Protein AF-A0A7C3SZL2-F1 (afdb_monomer_lite)

pLDDT: mean 90.01, std 8.3, range [52.78, 98.06]

Secondary structure (DSSP, 8-state):
-----TTTB-TTSSSBSS-----TT-TTHHHHHHHHH-S---SPPPPPPPSTT---PPP---HHHHHHHHHHH-GGG----HHHHHHTSS-SSHHHHHHHHTT------

Sequence (109 aa):
MSDYVEGKTRWWGWGDLDERFDVENRANIIPFLRENLGMALDRDRFTDPSLEEITLPEPRLDDEVLRALEALCGRENVSTSKFQRVSHSMGKSYRDLLRFRMRRVERPV

Structure (mmCIF, N/CA/C/O backbone):
data_AF-A0A7C3SZL2-F1
#
_entry.id   AF-A0A7C3SZL2-F1
#
loop_
_atom_site.group_PDB
_atom_site.id
_atom_site.type_symbol
_atom_site.label_atom_id
_atom_site.label_alt_id
_atom_site.label_comp_id
_atom_site.label_asym_id
_atom_site.label_entity_id
_atom_site.label_seq_id
_atom_site.pdbx_PDB_ins_code
_atom_site.Cartn_x
_atom_site.Cartn_y
_atom_site.Cartn_z
_atom_site.occupancy
_atom_site.B_iso_or_equiv
_atom_site.auth_seq_id
_atom_site.auth_comp_id
_atom_site.auth_asym_id
_atom_site.auth_atom_id
_atom_site.pdbx_PDB_model_num
ATOM 1 N N . MET A 1 1 ? 4.062 4.415 14.923 1.00 52.78 1 MET A N 1
ATOM 2 C CA . MET A 1 1 ? 3.021 4.791 13.944 1.00 52.78 1 MET A CA 1
ATOM 3 C C . MET A 1 1 ? 3.509 4.359 12.577 1.00 52.78 1 MET A C 1
ATOM 5 O O . MET A 1 1 ? 4.689 4.529 12.316 1.00 52.78 1 MET A O 1
ATOM 9 N N . SER A 1 2 ? 2.668 3.714 11.772 1.00 62.31 2 SER A N 1
ATOM 10 C CA . SER A 1 2 ? 3.066 3.301 10.425 1.00 62.31 2 SER A CA 1
ATOM 11 C C . SER A 1 2 ? 3.139 4.525 9.517 1.00 62.31 2 SER A C 1
ATOM 13 O O . SER A 1 2 ? 2.168 5.274 9.44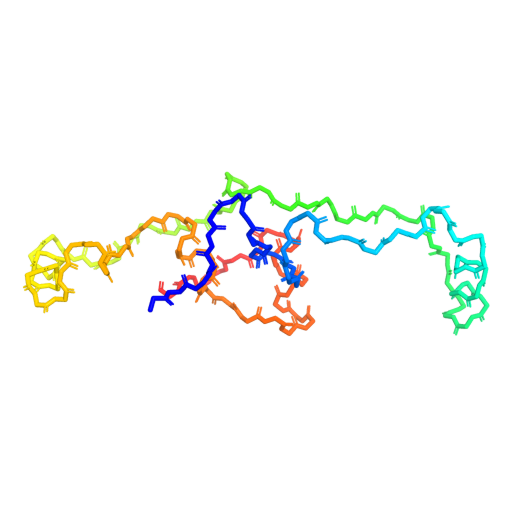3 1.00 62.31 2 SER A O 1
ATOM 15 N N . ASP A 1 3 ? 4.259 4.711 8.821 1.00 71.94 3 ASP A N 1
ATOM 16 C CA . ASP A 1 3 ? 4.433 5.806 7.856 1.00 71.94 3 ASP A CA 1
ATOM 17 C C . ASP A 1 3 ? 3.621 5.577 6.568 1.00 71.94 3 ASP A C 1
ATOM 19 O O . ASP A 1 3 ? 3.546 6.450 5.706 1.00 71.94 3 ASP A O 1
ATOM 23 N N . TYR A 1 4 ? 2.969 4.413 6.432 1.00 83.94 4 TYR A N 1
ATOM 24 C CA . TYR A 1 4 ? 2.025 4.165 5.352 1.00 83.94 4 TYR A CA 1
ATOM 25 C C . TYR A 1 4 ? 0.781 5.019 5.551 1.00 83.94 4 TYR A C 1
ATOM 27 O O . TYR A 1 4 ? -0.047 4.760 6.429 1.00 83.94 4 TYR A O 1
ATOM 35 N N . VAL A 1 5 ? 0.635 6.006 4.672 1.00 88.88 5 VAL A N 1
ATOM 36 C CA . VAL A 1 5 ? -0.533 6.879 4.605 1.00 88.88 5 VAL A CA 1
ATOM 37 C C . VAL A 1 5 ? -1.239 6.675 3.271 1.00 88.88 5 VAL A C 1
ATOM 39 O O . VAL A 1 5 ? -0.614 6.680 2.204 1.00 88.88 5 VAL A O 1
ATOM 42 N N . GLU A 1 6 ? -2.555 6.477 3.336 1.00 89.94 6 GLU A N 1
ATOM 43 C CA . GLU A 1 6 ? -3.393 6.324 2.151 1.00 89.94 6 GLU A CA 1
ATOM 44 C C . GLU A 1 6 ? -3.299 7.580 1.282 1.00 89.94 6 GLU A C 1
ATOM 46 O O . GLU A 1 6 ? -3.303 8.702 1.785 1.00 89.94 6 GLU A O 1
ATOM 51 N N . GLY A 1 7 ? -3.144 7.394 -0.029 1.00 90.12 7 GLY A N 1
ATOM 52 C CA . GLY A 1 7 ? -2.942 8.509 -0.955 1.00 90.12 7 GLY A CA 1
ATOM 53 C C . GLY A 1 7 ? -1.559 9.170 -0.884 1.00 90.12 7 GLY A C 1
ATOM 54 O O . GLY A 1 7 ? -1.329 10.114 -1.633 1.00 90.12 7 GLY A O 1
ATOM 55 N N . LYS A 1 8 ? -0.618 8.661 -0.070 1.00 93.00 8 LYS A N 1
ATOM 56 C CA . LYS A 1 8 ? 0.795 9.091 -0.088 1.00 93.00 8 LYS A CA 1
ATOM 57 C C . LYS A 1 8 ? 1.758 7.974 -0.464 1.00 93.00 8 LYS A C 1
ATOM 59 O O . LYS A 1 8 ? 2.549 8.155 -1.377 1.00 93.00 8 LYS A O 1
ATOM 64 N N . THR A 1 9 ? 1.666 6.808 0.172 1.00 92.38 9 THR A N 1
ATOM 65 C CA . THR A 1 9 ? 2.656 5.731 -0.005 1.00 92.38 9 THR A CA 1
ATOM 66 C C . THR A 1 9 ? 2.100 4.586 -0.845 1.00 92.38 9 THR A C 1
ATOM 68 O O . THR A 1 9 ? 0.944 4.176 -0.699 1.00 92.38 9 THR A O 1
ATOM 71 N N . ARG A 1 10 ? 2.933 3.994 -1.709 1.00 94.38 10 ARG A N 1
ATOM 72 C CA . ARG A 1 10 ? 2.542 2.820 -2.500 1.00 94.38 10 ARG A CA 1
ATOM 73 C C . ARG A 1 10 ? 2.505 1.565 -1.638 1.00 94.38 10 ARG A C 1
ATOM 75 O O . ARG A 1 10 ? 3.523 0.913 -1.411 1.00 94.38 10 ARG A O 1
ATOM 82 N N . TRP A 1 11 ? 1.313 1.136 -1.233 1.00 94.19 11 TRP A N 1
ATOM 83 C CA . TRP A 1 11 ? 1.133 -0.169 -0.586 1.00 94.19 11 TRP A CA 1
ATOM 84 C C . TRP A 1 11 ? 1.461 -1.338 -1.538 1.00 94.19 11 TRP A C 1
ATOM 86 O O . TRP A 1 11 ? 2.075 -2.313 -1.113 1.00 94.19 11 TRP A O 1
ATOM 96 N N . TRP A 1 12 ? 1.202 -1.194 -2.841 1.00 94.81 12 TRP A N 1
ATOM 97 C CA . TRP A 1 12 ? 1.494 -2.185 -3.893 1.00 94.81 12 TRP A CA 1
ATOM 98 C C . TRP A 1 12 ? 2.882 -2.050 -4.547 1.00 94.81 12 TRP A C 1
ATOM 100 O O . TRP A 1 12 ? 3.191 -2.760 -5.504 1.00 94.81 12 TRP A O 1
ATOM 110 N N . GLY A 1 13 ? 3.717 -1.120 -4.075 1.00 94.06 13 GLY A N 1
ATOM 111 C CA . GLY A 1 13 ? 5.009 -0.782 -4.678 1.00 94.06 13 GLY A CA 1
ATOM 112 C C . GLY A 1 13 ? 6.025 -0.295 -3.648 1.00 94.06 13 GLY A C 1
ATOM 113 O O . GLY A 1 13 ? 5.880 -0.568 -2.460 1.00 94.06 13 GLY A O 1
ATOM 114 N N . TRP A 1 14 ? 7.052 0.423 -4.103 1.00 93.19 14 TRP A N 1
ATOM 115 C CA . TRP A 1 14 ? 8.067 1.033 -3.239 1.00 93.19 14 TRP A CA 1
ATOM 116 C C . TRP A 1 14 ? 7.940 2.561 -3.228 1.00 93.19 14 TRP A C 1
ATOM 118 O O . TRP A 1 14 ? 7.673 3.155 -4.278 1.00 93.19 14 TRP A O 1
ATOM 128 N N . GLY A 1 15 ? 8.158 3.173 -2.063 1.00 91.62 15 GLY A N 1
ATOM 129 C CA . GLY A 1 15 ? 8.196 4.627 -1.881 1.00 91.62 15 GLY A CA 1
ATOM 130 C C . GLY A 1 15 ? 6.856 5.340 -2.073 1.00 91.62 15 GLY A C 1
ATOM 131 O O . GLY A 1 15 ? 5.785 4.716 -2.093 1.00 91.62 15 GLY A O 1
ATOM 132 N N . ASP A 1 16 ? 6.950 6.655 -2.231 1.00 93.50 16 ASP A N 1
ATOM 133 C CA . ASP A 1 16 ? 5.808 7.562 -2.290 1.00 93.50 16 ASP A CA 1
ATOM 134 C C . ASP A 1 16 ? 5.187 7.643 -3.689 1.00 93.50 16 ASP A C 1
ATOM 136 O O . ASP A 1 16 ? 5.785 7.269 -4.700 1.00 93.50 16 ASP A O 1
ATOM 140 N N . LEU A 1 17 ? 3.916 8.034 -3.754 1.00 92.12 17 LEU A N 1
ATOM 141 C CA . LEU A 1 17 ? 3.120 8.041 -4.981 1.00 92.12 17 LEU A CA 1
ATOM 142 C C . LEU A 1 17 ? 3.583 9.107 -5.977 1.00 92.12 17 LEU A C 1
ATOM 144 O O . LEU A 1 17 ? 3.473 8.864 -7.184 1.00 92.12 17 LEU A O 1
ATOM 148 N N . ASP A 1 18 ? 4.091 10.229 -5.473 1.00 92.81 18 ASP A N 1
ATOM 149 C CA . ASP A 1 18 ? 4.619 11.378 -6.214 1.00 92.81 18 ASP A CA 1
ATOM 150 C C . ASP A 1 18 ? 6.052 11.163 -6.721 1.00 92.81 18 ASP A C 1
ATOM 152 O O . ASP A 1 18 ? 6.458 11.779 -7.705 1.00 92.81 18 ASP A O 1
ATOM 156 N N . GLU A 1 19 ? 6.793 10.217 -6.147 1.00 91.69 19 GLU A N 1
ATOM 157 C CA . GLU A 1 19 ? 8.095 9.813 -6.665 1.00 91.69 19 GLU A CA 1
ATOM 158 C C . GLU A 1 19 ? 7.938 8.702 -7.708 1.00 91.69 19 GLU A C 1
ATOM 160 O O . GLU A 1 19 ? 7.526 7.586 -7.393 1.00 91.69 19 GLU A O 1
ATOM 165 N N . ARG A 1 20 ? 8.270 8.941 -8.980 1.00 87.50 20 ARG A N 1
ATOM 166 C CA . ARG A 1 20 ? 8.288 7.890 -10.015 1.00 87.50 20 ARG A CA 1
ATOM 167 C C . ARG A 1 20 ? 9.534 8.000 -10.876 1.00 87.50 20 ARG A C 1
ATOM 169 O O . ARG A 1 20 ? 10.009 9.089 -11.180 1.00 87.50 20 ARG A O 1
ATOM 176 N N . PHE A 1 21 ? 10.046 6.846 -11.294 1.00 87.69 21 PHE A N 1
ATOM 177 C CA . PHE A 1 21 ? 11.115 6.811 -12.277 1.00 87.69 21 PHE A CA 1
ATOM 178 C C . PHE A 1 21 ? 10.538 7.099 -13.665 1.00 87.69 21 PHE A C 1
ATOM 180 O O . PHE A 1 21 ? 9.716 6.340 -14.180 1.00 87.69 21 PHE A O 1
ATOM 187 N N . ASP A 1 22 ? 10.974 8.206 -14.251 1.00 86.12 22 ASP A N 1
ATOM 188 C CA . ASP A 1 22 ? 10.532 8.673 -15.557 1.00 86.12 22 ASP A CA 1
ATOM 189 C C . ASP A 1 22 ? 11.251 7.911 -16.679 1.00 86.12 22 ASP A C 1
ATOM 191 O O . ASP A 1 22 ? 12.341 8.281 -17.127 1.00 86.12 22 ASP A O 1
ATOM 195 N N . VAL A 1 23 ? 10.665 6.776 -17.069 1.00 84.19 23 VAL A N 1
ATOM 196 C CA . VAL A 1 23 ? 11.181 5.929 -18.153 1.00 84.19 23 VAL A CA 1
ATOM 197 C C . VAL A 1 23 ? 10.994 6.604 -19.512 1.00 84.19 23 VAL A C 1
ATOM 199 O O . VAL A 1 23 ? 11.881 6.508 -20.358 1.00 84.19 23 VAL A O 1
ATOM 202 N N . GLU A 1 24 ? 9.865 7.282 -19.721 1.00 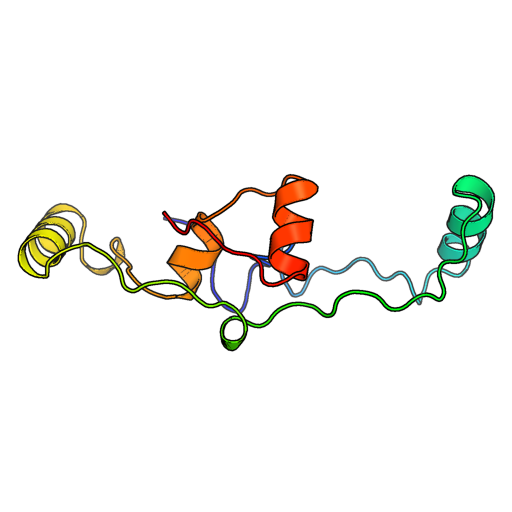80.50 24 GLU A N 1
ATOM 203 C CA . GLU A 1 24 ? 9.455 7.792 -21.035 1.00 80.50 24 GLU A CA 1
ATOM 204 C C . GLU A 1 24 ? 10.369 8.923 -21.520 1.00 80.50 24 GLU A C 1
ATOM 206 O O . GLU A 1 24 ? 10.723 8.975 -22.696 1.00 80.50 24 GLU A O 1
ATOM 211 N N . ASN A 1 25 ? 10.863 9.766 -20.608 1.00 86.94 25 ASN A N 1
ATOM 212 C CA . ASN A 1 25 ? 11.822 10.818 -20.950 1.00 86.94 25 ASN A CA 1
ATOM 213 C C . ASN A 1 25 ? 13.278 10.324 -21.069 1.00 86.94 25 ASN A C 1
ATOM 215 O O . ASN A 1 25 ? 14.209 11.127 -21.165 1.00 86.94 25 ASN A O 1
ATOM 219 N N . ARG A 1 26 ? 13.516 9.004 -21.075 1.00 89.25 26 ARG A N 1
ATOM 220 C CA . ARG A 1 26 ? 14.860 8.408 -21.154 1.00 89.25 26 ARG A CA 1
ATOM 221 C C . ARG A 1 26 ? 14.976 7.422 -22.312 1.00 89.25 26 ARG A C 1
ATOM 223 O O . ARG A 1 26 ? 14.891 6.206 -22.138 1.00 89.25 26 ARG A O 1
ATOM 230 N N . ALA A 1 27 ? 15.301 7.961 -23.487 1.00 88.12 27 ALA A N 1
ATOM 231 C CA . ALA A 1 27 ? 15.358 7.233 -24.760 1.00 88.12 27 ALA A CA 1
ATOM 232 C C . ALA A 1 27 ? 16.190 5.932 -24.745 1.00 88.12 27 ALA A C 1
ATOM 234 O O . ALA A 1 27 ? 15.844 4.978 -25.437 1.00 88.12 27 ALA A O 1
ATOM 235 N N . ASN A 1 28 ? 17.257 5.856 -23.942 1.00 91.88 28 ASN A N 1
ATOM 236 C CA . ASN A 1 28 ? 18.184 4.717 -23.956 1.00 91.88 28 ASN A CA 1
ATOM 237 C C . ASN A 1 28 ? 17.752 3.531 -23.077 1.00 91.88 28 ASN A C 1
ATOM 239 O O . ASN A 1 28 ? 18.320 2.449 -23.204 1.00 91.88 28 ASN A O 1
ATOM 243 N N . ILE A 1 29 ? 16.756 3.692 -22.198 1.00 91.25 29 ILE A N 1
ATOM 244 C CA . ILE A 1 29 ? 16.399 2.644 -21.227 1.00 91.25 29 ILE A CA 1
ATOM 245 C C . ILE A 1 29 ? 15.722 1.457 -21.897 1.00 91.25 29 ILE A C 1
ATOM 247 O O . ILE A 1 29 ? 16.121 0.316 -21.682 1.00 91.25 29 ILE A O 1
ATOM 251 N N . ILE A 1 30 ? 14.709 1.709 -22.723 1.00 88.62 30 ILE A N 1
ATOM 252 C CA . ILE A 1 30 ? 13.978 0.634 -23.399 1.00 88.62 30 ILE A CA 1
ATOM 253 C C . ILE A 1 30 ? 14.889 -0.163 -24.355 1.00 88.62 30 ILE A C 1
ATOM 255 O O . ILE A 1 30 ? 14.850 -1.394 -24.279 1.00 88.62 30 ILE A O 1
ATOM 259 N N . PRO A 1 31 ? 15.735 0.461 -25.206 1.00 89.88 31 PRO A N 1
ATOM 260 C CA . PRO A 1 31 ? 16.726 -0.262 -26.006 1.00 89.88 31 PRO A CA 1
ATOM 261 C C . PRO A 1 31 ? 17.670 -1.121 -25.160 1.00 89.88 31 PRO A C 1
ATOM 263 O O . PRO A 1 31 ? 17.801 -2.312 -25.430 1.00 89.88 31 PRO A O 1
ATOM 266 N N . PHE A 1 32 ? 18.242 -0.550 -24.095 1.00 92.06 32 PHE A N 1
ATOM 267 C CA . PHE A 1 32 ? 19.149 -1.264 -23.196 1.00 92.06 32 PHE A CA 1
ATOM 268 C C . PHE A 1 32 ? 18.486 -2.500 -22.574 1.00 92.06 32 PHE A C 1
ATOM 270 O O . PHE A 1 32 ? 19.060 -3.588 -22.575 1.00 92.06 32 PHE A O 1
ATOM 277 N N . LEU A 1 33 ? 17.255 -2.364 -22.075 1.00 91.12 33 LEU A N 1
ATOM 278 C CA . LEU A 1 33 ? 16.523 -3.485 -21.485 1.00 91.12 33 LEU A CA 1
ATOM 279 C C . LEU A 1 33 ? 16.194 -4.569 -22.521 1.00 91.12 33 LEU A C 1
ATOM 281 O O . LEU A 1 33 ? 16.300 -5.749 -22.200 1.00 91.12 33 LEU A O 1
ATOM 285 N N . ARG A 1 34 ? 15.825 -4.202 -23.758 1.00 90.62 34 ARG A N 1
ATOM 286 C CA . ARG A 1 34 ? 15.564 -5.176 -24.837 1.00 90.62 34 ARG A CA 1
ATOM 287 C C . ARG A 1 34 ? 16.810 -5.987 -25.180 1.00 90.62 34 ARG A C 1
ATOM 289 O O . ARG A 1 34 ? 16.717 -7.205 -25.292 1.00 90.62 34 ARG A O 1
ATOM 296 N N . GLU A 1 35 ? 17.950 -5.315 -25.319 1.00 93.19 35 GLU A N 1
ATOM 297 C CA . GLU A 1 35 ? 19.235 -5.946 -25.630 1.00 93.19 35 GLU A CA 1
ATOM 298 C C . GLU A 1 35 ? 19.671 -6.922 -24.529 1.00 93.19 35 GLU A C 1
ATOM 300 O O . GLU A 1 35 ? 20.053 -8.052 -24.821 1.00 93.19 35 GLU A O 1
ATOM 305 N N . ASN A 1 36 ? 19.550 -6.522 -23.259 1.00 95.88 36 ASN A N 1
ATOM 306 C CA . ASN A 1 36 ? 20.077 -7.301 -22.136 1.00 95.88 36 ASN A CA 1
ATOM 307 C C . ASN A 1 36 ? 19.124 -8.392 -21.624 1.00 95.88 36 ASN A C 1
ATOM 309 O O . ASN A 1 36 ? 19.582 -9.402 -21.096 1.00 95.88 36 ASN A O 1
ATOM 313 N N . LEU A 1 37 ? 17.806 -8.204 -21.743 1.00 91.88 37 LEU A N 1
ATOM 314 C CA . LEU A 1 37 ? 16.817 -9.182 -21.272 1.00 91.88 37 LEU A CA 1
ATOM 315 C C . LEU A 1 37 ? 16.356 -10.143 -22.375 1.00 91.88 37 LEU A C 1
ATOM 317 O O . LEU A 1 37 ? 15.705 -11.140 -22.068 1.00 91.88 37 LEU A O 1
ATOM 321 N N . GLY A 1 38 ? 16.641 -9.841 -23.648 1.00 89.81 38 GLY A N 1
ATOM 322 C CA . GLY A 1 38 ? 16.263 -10.686 -24.785 1.00 89.81 38 GLY A CA 1
ATOM 323 C C . GLY A 1 38 ? 14.750 -10.887 -24.936 1.00 89.81 38 GLY A C 1
ATOM 324 O O . GLY A 1 38 ? 14.314 -11.894 -25.493 1.00 89.81 38 GLY A O 1
ATOM 325 N N . MET A 1 39 ? 13.934 -9.965 -24.414 1.00 86.00 39 MET A N 1
ATOM 326 C CA . MET A 1 39 ? 12.476 -10.080 -24.407 1.00 86.00 39 MET A CA 1
ATOM 327 C C . MET A 1 39 ? 11.783 -8.833 -24.953 1.00 86.00 39 MET A C 1
ATOM 329 O O . MET A 1 39 ? 12.274 -7.708 -24.843 1.00 86.00 39 MET A O 1
ATOM 333 N N . ALA A 1 40 ? 10.591 -9.043 -25.508 1.00 83.00 40 ALA A N 1
ATOM 334 C CA . ALA A 1 40 ? 9.717 -7.968 -25.946 1.00 83.00 40 ALA A CA 1
ATOM 335 C C . ALA A 1 40 ? 9.107 -7.249 -24.721 1.00 83.00 40 ALA A C 1
ATOM 337 O O . ALA A 1 40 ? 8.592 -7.896 -23.806 1.00 83.00 40 ALA A O 1
ATOM 338 N N . LEU A 1 41 ? 9.211 -5.915 -24.686 1.00 81.94 41 LEU A N 1
ATOM 339 C CA . LEU A 1 41 ? 8.789 -5.057 -23.558 1.00 81.94 41 LEU A CA 1
ATOM 340 C C . LEU A 1 41 ? 7.477 -4.296 -23.818 1.00 81.94 41 LEU A C 1
ATOM 342 O O . LEU A 1 41 ? 7.080 -3.447 -23.021 1.00 81.94 41 LEU A O 1
ATOM 346 N N .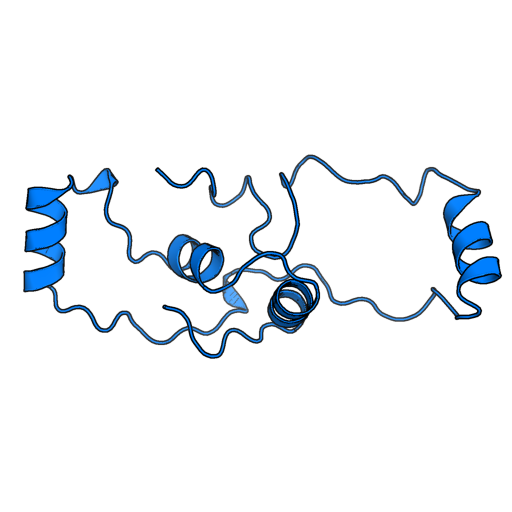 ASP A 1 42 ? 6.837 -4.592 -24.941 1.00 79.81 42 ASP A N 1
ATOM 347 C CA . ASP A 1 42 ? 5.586 -4.039 -25.469 1.00 79.81 42 ASP A CA 1
ATOM 348 C C . ASP A 1 42 ? 4.336 -4.811 -25.008 1.00 79.81 42 ASP A C 1
ATOM 350 O O . ASP A 1 42 ? 3.234 -4.548 -25.478 1.00 79.81 42 ASP A O 1
ATOM 354 N N . ARG A 1 43 ? 4.490 -5.760 -24.079 1.00 76.06 43 ARG A N 1
ATOM 355 C CA . ARG A 1 43 ? 3.375 -6.536 -23.520 1.00 76.06 43 ARG A CA 1
ATOM 356 C C . ARG A 1 43 ? 2.579 -5.748 -22.483 1.00 76.06 43 ARG A C 1
ATOM 358 O O . ARG A 1 43 ? 3.127 -4.892 -21.782 1.00 76.06 43 ARG A O 1
ATOM 365 N N . ASP A 1 44 ? 1.318 -6.144 -22.324 1.00 76.88 44 ASP A N 1
ATOM 366 C CA . ASP A 1 44 ? 0.432 -5.636 -21.281 1.00 76.88 44 ASP A CA 1
ATOM 367 C C . ASP A 1 44 ? 1.068 -5.775 -19.895 1.00 76.88 44 ASP A C 1
ATOM 369 O O . ASP A 1 44 ? 1.596 -6.823 -19.506 1.00 76.88 44 ASP A O 1
ATOM 373 N N . ARG A 1 45 ? 1.009 -4.682 -19.137 1.00 82.69 45 ARG A N 1
ATOM 374 C CA . ARG A 1 45 ? 1.466 -4.615 -17.749 1.00 82.69 45 ARG A CA 1
ATOM 375 C C . ARG A 1 45 ? 0.251 -4.641 -16.836 1.00 82.69 45 ARG A C 1
ATOM 377 O O . ARG A 1 45 ? -0.799 -4.102 -17.174 1.00 82.69 45 ARG A O 1
ATOM 384 N N . PHE A 1 46 ? 0.413 -5.199 -15.639 1.00 88.56 46 PHE A N 1
ATOM 385 C CA . PHE A 1 46 ? -0.591 -5.011 -14.597 1.00 88.56 46 PHE A CA 1
ATOM 386 C C . PHE A 1 46 ? -0.733 -3.524 -14.290 1.00 88.56 46 PHE A C 1
ATOM 388 O O . PHE A 1 46 ? 0.260 -2.862 -13.971 1.00 88.56 46 PHE A O 1
ATOM 395 N N . THR A 1 47 ? -1.966 -3.028 -14.330 1.00 91.88 47 THR A N 1
ATOM 396 C CA . THR A 1 47 ? -2.294 -1.694 -13.832 1.00 91.88 47 THR A CA 1
ATOM 397 C C . THR A 1 47 ? -1.974 -1.600 -12.344 1.00 91.88 47 THR A C 1
ATOM 399 O O . THR A 1 47 ? -1.925 -2.608 -11.624 1.00 91.88 47 THR A O 1
ATOM 402 N N . ASP A 1 48 ? -1.742 -0.382 -11.870 1.00 92.69 48 ASP A N 1
ATOM 403 C CA . ASP A 1 48 ? -1.623 -0.128 -10.438 1.00 92.69 48 ASP A CA 1
ATOM 404 C C . ASP A 1 48 ? -2.970 -0.487 -9.765 1.00 92.69 48 ASP A C 1
ATOM 406 O O . ASP A 1 48 ? -4.016 -0.083 -10.277 1.00 92.69 48 ASP A O 1
ATOM 410 N N . PRO A 1 49 ? -2.984 -1.305 -8.695 1.00 94.81 49 PRO A N 1
ATOM 411 C CA . PRO A 1 49 ? -4.222 -1.700 -8.033 1.00 94.81 49 PRO A CA 1
ATOM 412 C C . PRO A 1 49 ? -4.816 -0.579 -7.183 1.00 94.81 49 PRO A C 1
ATOM 414 O O . PRO A 1 49 ? -4.096 0.151 -6.496 1.00 94.81 49 PRO A O 1
ATOM 417 N N . SER A 1 50 ? -6.143 -0.496 -7.190 1.00 94.56 50 SER A N 1
ATOM 418 C CA . SER A 1 50 ? -6.930 0.308 -6.261 1.00 94.56 50 SER A CA 1
ATOM 419 C C . SER A 1 50 ? -7.289 -0.503 -5.010 1.00 94.56 50 SER A C 1
ATOM 421 O O . SER A 1 50 ? -7.194 -1.734 -4.985 1.00 94.56 50 SER A O 1
ATOM 423 N N . LEU A 1 51 ? -7.673 0.181 -3.931 1.00 93.75 51 LEU A N 1
ATOM 424 C CA . LEU A 1 51 ? -8.071 -0.483 -2.686 1.00 93.75 51 LEU A CA 1
ATOM 425 C C . LEU A 1 51 ? -9.377 -1.260 -2.846 1.00 93.75 51 LEU A C 1
ATOM 427 O O . LEU A 1 51 ? -9.556 -2.300 -2.215 1.00 93.75 51 LEU A O 1
ATOM 431 N N . GLU A 1 52 ? -10.288 -0.778 -3.683 1.00 94.38 52 GLU A N 1
ATOM 432 C CA . GLU A 1 52 ? -11.601 -1.365 -3.953 1.00 94.38 52 GLU A CA 1
ATOM 433 C C . GLU A 1 52 ? -11.466 -2.749 -4.592 1.00 94.38 52 GLU A C 1
ATOM 435 O O . GLU A 1 52 ? -12.210 -3.656 -4.229 1.00 94.38 52 GLU A O 1
ATOM 440 N N . GLU A 1 53 ? -10.459 -2.938 -5.448 1.00 95.88 53 GLU A N 1
ATOM 441 C CA . GLU A 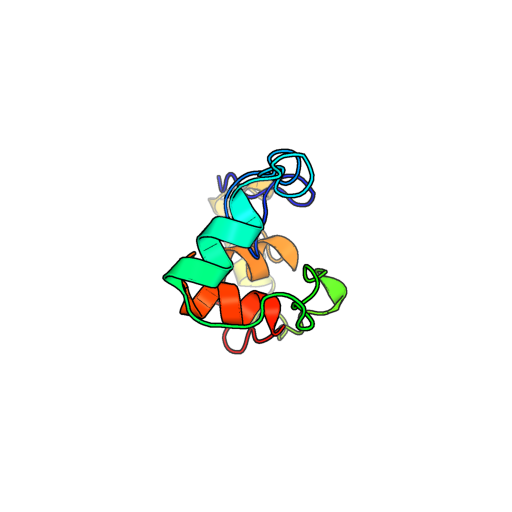1 53 ? -10.179 -4.210 -6.123 1.00 95.88 53 GLU A CA 1
ATOM 442 C C . GLU A 1 53 ? -9.668 -5.310 -5.176 1.00 95.88 53 GLU A C 1
ATOM 444 O O . GLU A 1 53 ? -9.637 -6.487 -5.542 1.00 95.88 53 GLU A O 1
ATOM 449 N N . ILE A 1 54 ? -9.249 -4.954 -3.959 1.00 95.00 54 ILE A N 1
ATOM 450 C CA . ILE A 1 54 ? -8.745 -5.917 -2.982 1.00 95.00 54 ILE A CA 1
ATOM 451 C C . ILE A 1 54 ? -9.890 -6.425 -2.115 1.00 95.00 54 ILE A C 1
ATOM 453 O O . ILE A 1 54 ? -10.523 -5.669 -1.382 1.00 95.00 54 ILE A O 1
ATOM 457 N N . THR A 1 55 ? -10.133 -7.730 -2.144 1.00 92.19 55 THR A N 1
ATOM 458 C CA . THR A 1 55 ? -11.098 -8.373 -1.244 1.00 92.19 55 THR A CA 1
ATOM 459 C C . THR A 1 55 ? -10.376 -8.871 -0.000 1.00 92.19 55 THR A C 1
ATOM 461 O O . THR A 1 55 ? -9.457 -9.677 -0.119 1.00 92.19 55 THR A O 1
ATOM 464 N N . LEU A 1 56 ? -10.804 -8.419 1.181 1.00 90.31 56 LEU A N 1
ATOM 465 C CA . LEU A 1 56 ? -10.354 -8.938 2.473 1.00 90.31 56 LEU A CA 1
ATOM 466 C C . LEU A 1 56 ? -11.574 -9.422 3.273 1.00 90.31 56 LEU A C 1
ATOM 468 O O . LEU A 1 56 ? -12.613 -8.767 3.202 1.00 90.31 56 LEU A O 1
ATOM 472 N N . PRO A 1 57 ? -11.471 -10.505 4.065 1.00 89.69 57 PRO A N 1
ATOM 473 C CA . PRO A 1 57 ? -12.473 -10.821 5.078 1.00 89.69 57 PRO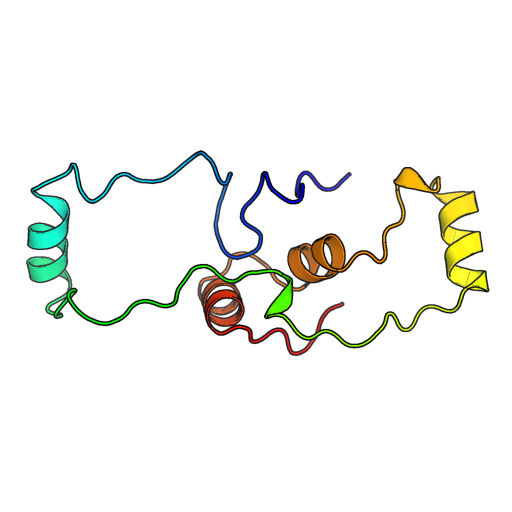 A CA 1
ATOM 474 C C . PRO A 1 57 ? -12.594 -9.690 6.105 1.00 89.69 57 PRO A C 1
ATOM 476 O O . PRO A 1 57 ? -11.658 -8.905 6.291 1.00 89.69 57 PRO A O 1
ATOM 479 N N . GLU A 1 58 ? -13.716 -9.636 6.813 1.00 88.62 58 GLU A N 1
ATOM 480 C CA . GLU A 1 58 ? -13.868 -8.736 7.956 1.00 88.62 58 GLU A CA 1
ATOM 481 C C . GLU A 1 58 ? -12.840 -9.049 9.061 1.00 88.62 58 GLU A C 1
ATOM 483 O O . GLU A 1 58 ? -12.374 -10.193 9.174 1.00 88.62 58 GLU A O 1
ATOM 488 N N . PRO A 1 59 ? -12.437 -8.049 9.867 1.00 89.81 59 PRO A N 1
ATOM 489 C CA . PRO A 1 59 ? -11.630 -8.289 11.055 1.00 89.81 59 PRO A CA 1
ATOM 490 C C . PRO A 1 59 ? -12.295 -9.328 11.968 1.00 89.81 59 PRO A C 1
ATOM 492 O O . PRO A 1 59 ? -13.500 -9.306 12.187 1.00 89.81 59 PRO A O 1
ATOM 495 N N . ARG A 1 60 ? -11.492 -10.238 12.525 1.00 90.31 60 ARG A N 1
ATOM 496 C CA . ARG A 1 60 ? -11.966 -11.284 13.453 1.00 90.31 60 ARG A CA 1
ATOM 497 C C . ARG A 1 60 ? -12.026 -10.821 14.911 1.00 90.31 60 ARG A C 1
ATOM 499 O O . ARG A 1 60 ? -12.275 -11.634 15.793 1.00 90.31 60 ARG A O 1
ATOM 506 N N . LEU A 1 61 ? -11.700 -9.557 15.157 1.00 90.19 61 LEU A N 1
ATOM 507 C CA . LEU A 1 61 ? -11.666 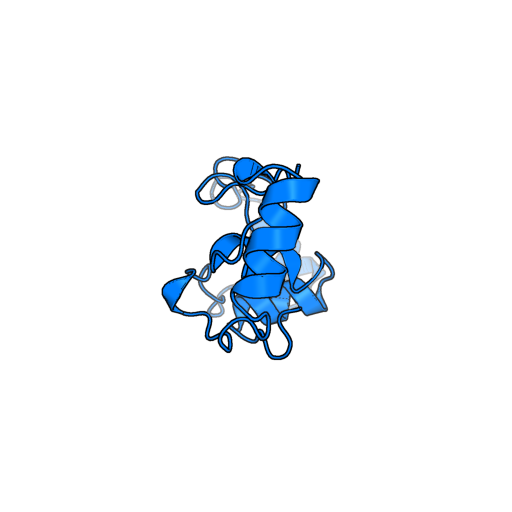-8.974 16.488 1.00 90.19 61 LEU A CA 1
ATOM 508 C C . LEU A 1 61 ? -13.095 -8.625 16.903 1.00 90.19 61 LEU A C 1
ATOM 510 O O . LEU A 1 61 ? -13.810 -8.000 16.123 1.00 90.19 61 LEU A O 1
ATOM 514 N N . ASP A 1 62 ? -13.500 -9.014 18.106 1.00 94.00 62 ASP A N 1
ATOM 515 C CA . ASP A 1 62 ? -14.760 -8.539 18.665 1.00 94.00 62 ASP A CA 1
ATOM 516 C C . ASP A 1 62 ? -14.648 -7.072 19.128 1.00 94.00 62 ASP A C 1
ATOM 518 O O . ASP A 1 62 ? -13.555 -6.525 19.330 1.00 94.00 62 ASP A O 1
ATOM 522 N N . ASP A 1 63 ? -15.801 -6.425 19.298 1.00 94.50 63 ASP A N 1
ATOM 523 C CA . ASP A 1 63 ? -15.855 -5.012 19.675 1.00 94.50 63 ASP A CA 1
ATOM 524 C C . ASP A 1 63 ? -15.342 -4.752 21.103 1.00 94.50 63 ASP A C 1
ATOM 526 O O . ASP A 1 63 ? -14.965 -3.625 21.427 1.00 94.50 63 ASP A O 1
ATOM 530 N N . GLU A 1 64 ? -15.359 -5.752 21.988 1.00 96.88 64 GLU A N 1
ATOM 531 C CA . GLU A 1 64 ? -14.887 -5.605 23.368 1.00 96.88 64 GLU A CA 1
ATOM 532 C C . GLU A 1 64 ? -13.362 -5.523 23.413 1.00 96.88 64 GLU A C 1
ATOM 534 O O . GLU A 1 64 ? -12.808 -4.589 23.998 1.00 96.88 64 GLU A O 1
ATOM 539 N N . VAL A 1 65 ? -12.689 -6.437 22.717 1.00 96.38 65 VAL A N 1
ATOM 540 C CA . VAL A 1 65 ? -11.240 -6.450 22.534 1.00 96.38 65 VAL A CA 1
ATOM 541 C C . VAL A 1 65 ? -10.796 -5.200 21.782 1.00 96.38 65 VAL A C 1
ATOM 543 O O . VAL A 1 65 ? -9.799 -4.592 22.173 1.00 96.38 65 VAL A O 1
ATOM 546 N N . LEU A 1 66 ? -11.539 -4.758 20.758 1.00 95.62 66 LEU A N 1
ATOM 547 C CA . LEU A 1 66 ? -11.218 -3.513 20.055 1.00 95.62 66 LEU A CA 1
ATOM 548 C C . LEU A 1 66 ? -11.221 -2.312 21.009 1.00 95.62 66 LEU A C 1
ATOM 550 O O . LEU A 1 66 ? -10.235 -1.579 21.070 1.00 95.62 66 LEU A O 1
ATOM 554 N N . ARG A 1 67 ? -12.282 -2.150 21.811 1.00 96.81 67 ARG A N 1
ATOM 555 C CA . ARG A 1 67 ? -12.371 -1.070 22.809 1.00 96.81 67 ARG A CA 1
ATOM 556 C C . ARG A 1 67 ? -11.275 -1.164 23.867 1.00 96.81 67 ARG A C 1
ATOM 558 O O . ARG A 1 67 ? -10.744 -0.136 24.280 1.00 96.81 67 ARG A O 1
ATOM 565 N N . ALA A 1 68 ? -10.924 -2.372 24.305 1.00 97.88 68 ALA A N 1
ATOM 566 C CA . ALA A 1 68 ? -9.841 -2.575 25.261 1.00 97.88 68 ALA A CA 1
ATOM 567 C C . ALA A 1 68 ? -8.486 -2.127 24.686 1.00 97.88 68 ALA A C 1
ATOM 569 O O . ALA A 1 68 ? -7.726 -1.438 25.367 1.00 97.88 68 ALA A O 1
ATOM 570 N N . LEU A 1 69 ? -8.200 -2.454 23.421 1.00 96.75 69 LEU A N 1
ATOM 571 C CA . LEU A 1 69 ? -6.995 -1.994 22.726 1.00 96.75 69 LEU A CA 1
ATOM 572 C C . LEU A 1 69 ? -6.989 -0.474 22.545 1.00 96.75 69 LEU A C 1
ATOM 574 O O . LEU A 1 69 ? -5.975 0.162 22.818 1.00 96.75 69 LEU A O 1
ATOM 578 N N . GLU A 1 70 ? -8.110 0.124 22.137 1.00 97.06 70 GLU A N 1
ATOM 579 C CA . GLU A 1 70 ? -8.235 1.581 22.001 1.00 97.06 70 GLU A CA 1
ATOM 580 C C . GLU A 1 70 ? -8.014 2.304 23.339 1.00 97.06 70 GLU A C 1
ATOM 582 O O . GLU A 1 70 ? -7.361 3.346 23.371 1.00 97.06 70 GLU A O 1
ATOM 587 N N . ALA A 1 71 ? -8.500 1.746 24.453 1.00 98.06 71 ALA A N 1
ATOM 588 C CA . ALA A 1 71 ? -8.295 2.310 25.787 1.00 98.06 71 ALA A CA 1
ATOM 589 C C . ALA A 1 71 ? -6.830 2.228 26.255 1.00 98.06 71 ALA A C 1
ATOM 591 O O . ALA A 1 71 ? -6.353 3.134 26.935 1.00 98.06 71 ALA A O 1
ATOM 592 N N . LEU A 1 72 ? -6.116 1.156 25.896 1.00 98.06 72 LEU A N 1
ATOM 593 C CA . LEU A 1 72 ? -4.715 0.947 26.278 1.00 98.06 72 LEU A CA 1
ATOM 594 C C . LEU A 1 72 ? -3.731 1.713 25.386 1.00 98.06 72 LEU A C 1
ATOM 596 O O . LEU A 1 72 ? -2.726 2.224 25.875 1.00 98.06 72 LEU A O 1
ATOM 600 N N . CYS A 1 73 ? -3.994 1.761 24.081 1.00 96.44 73 CYS A N 1
ATOM 601 C CA . CYS A 1 73 ? -3.070 2.297 23.083 1.00 96.44 73 CYS A CA 1
ATOM 602 C C . CYS A 1 73 ? -3.432 3.711 22.609 1.00 96.44 73 CYS A C 1
ATOM 604 O O . CYS A 1 73 ? -2.611 4.340 21.946 1.00 96.44 73 CYS A O 1
ATOM 606 N N . GLY A 1 74 ? -4.629 4.210 22.923 1.00 97.12 74 GLY A N 1
ATOM 607 C CA . GLY A 1 74 ? -5.208 5.397 22.291 1.00 97.12 74 GLY A CA 1
ATOM 608 C C . GLY A 1 74 ? -5.912 5.035 20.982 1.00 97.12 74 GLY A C 1
ATOM 609 O O . GLY A 1 74 ? -5.402 4.254 20.172 1.00 97.12 74 GLY A O 1
ATOM 610 N N . ARG A 1 75 ? -7.104 5.602 20.761 1.00 94.19 75 ARG A N 1
ATOM 611 C CA . ARG A 1 75 ? -7.968 5.282 19.610 1.00 94.19 75 ARG A CA 1
ATOM 612 C C . ARG A 1 75 ? -7.292 5.566 18.268 1.00 94.19 75 ARG A C 1
ATOM 614 O O . ARG A 1 75 ? -7.506 4.854 17.299 1.00 94.19 75 ARG A O 1
ATOM 621 N N . GLU A 1 76 ? -6.460 6.596 18.205 1.00 93.12 76 GLU A N 1
ATOM 622 C CA . GLU A 1 76 ? -5.687 6.988 17.027 1.00 93.12 76 GLU A CA 1
ATOM 623 C C . GLU A 1 76 ? -4.581 5.991 16.646 1.00 93.12 76 GLU A C 1
ATOM 625 O O . GLU A 1 76 ? -4.117 6.002 15.506 1.00 93.12 76 GLU A O 1
ATOM 630 N N . ASN A 1 77 ? -4.182 5.114 17.572 1.00 92.88 77 ASN A N 1
ATOM 631 C CA . ASN A 1 77 ? -3.134 4.112 17.365 1.00 92.88 77 ASN A CA 1
ATOM 632 C C . ASN A 1 77 ? -3.690 2.716 17.043 1.00 92.88 77 ASN A C 1
ATOM 634 O O . ASN A 1 77 ? -2.914 1.775 16.866 1.00 92.88 77 ASN A O 1
ATOM 638 N N . VAL A 1 78 ? -5.015 2.574 16.935 1.00 93.94 78 VAL A N 1
ATOM 639 C CA . VAL A 1 78 ? -5.697 1.325 16.583 1.00 93.94 78 VAL A CA 1
ATOM 640 C C . VAL A 1 78 ? -6.495 1.543 15.300 1.00 93.94 78 VAL A C 1
ATOM 642 O O . VAL A 1 78 ? -7.258 2.495 15.175 1.00 93.94 78 VAL A O 1
ATOM 645 N N . SER A 1 79 ? -6.313 0.670 14.306 1.00 92.50 79 SER A N 1
ATOM 646 C CA . SER A 1 79 ? -7.026 0.783 13.034 1.00 92.50 79 SER A CA 1
ATOM 647 C C . SER A 1 79 ? -7.412 -0.575 12.475 1.00 92.50 79 SER A C 1
ATOM 649 O O . SER A 1 79 ? -6.586 -1.477 12.357 1.00 92.50 79 SER A O 1
ATOM 651 N N . THR A 1 80 ? -8.670 -0.685 12.061 1.00 93.06 80 THR A N 1
ATOM 652 C CA . THR A 1 80 ? -9.212 -1.812 11.293 1.00 93.06 80 THR A CA 1
ATOM 653 C C . THR A 1 80 ? -9.494 -1.426 9.838 1.00 93.06 80 THR A C 1
ATOM 655 O O . THR A 1 80 ? -10.134 -2.183 9.106 1.00 93.06 80 THR A O 1
ATOM 658 N N . SER A 1 81 ? -9.016 -0.254 9.393 1.00 92.56 81 SER A N 1
ATOM 659 C CA . SER A 1 81 ? -9.304 0.263 8.056 1.00 92.56 81 SER A CA 1
ATOM 660 C C . SER A 1 81 ? -8.749 -0.649 6.963 1.00 92.56 81 SER A C 1
ATOM 662 O O . SER A 1 81 ? -7.711 -1.301 7.119 1.00 92.56 81 SER A O 1
ATOM 664 N N . LYS A 1 82 ? -9.431 -0.671 5.813 1.00 92.50 82 LYS A N 1
ATOM 665 C CA . LYS A 1 82 ? -9.020 -1.490 4.669 1.00 92.50 82 LYS A CA 1
ATOM 666 C C . LYS A 1 82 ? -7.588 -1.176 4.240 1.00 92.50 82 LYS A C 1
ATOM 668 O O . LYS A 1 82 ? -6.803 -2.100 4.058 1.00 92.50 82 LYS A O 1
ATOM 673 N N . PHE A 1 83 ? -7.232 0.105 4.139 1.00 93.81 83 PHE A N 1
ATOM 674 C CA . PHE A 1 83 ? -5.884 0.511 3.754 1.00 93.81 83 PHE A CA 1
ATOM 675 C C . PHE A 1 83 ? -4.817 -0.012 4.715 1.00 93.81 83 PHE A C 1
ATOM 677 O O . PHE A 1 83 ? -3.869 -0.640 4.250 1.00 93.81 83 PHE A O 1
ATOM 684 N N . GLN A 1 84 ? -4.983 0.185 6.029 1.00 93.00 84 GLN A N 1
ATOM 685 C CA . GLN A 1 84 ? -3.990 -0.266 7.009 1.00 93.00 84 GLN A CA 1
ATOM 686 C C . GLN A 1 84 ? -3.837 -1.791 6.982 1.00 93.00 84 GLN A C 1
ATOM 688 O O . GLN A 1 84 ? -2.722 -2.305 6.991 1.00 93.00 84 GLN A O 1
ATOM 693 N N . ARG A 1 85 ? -4.941 -2.528 6.839 1.00 93.56 85 ARG A N 1
ATOM 694 C CA . ARG A 1 85 ? -4.910 -3.992 6.726 1.00 93.56 85 ARG A CA 1
ATOM 695 C C . ARG A 1 85 ? -4.239 -4.475 5.439 1.00 93.56 85 ARG A C 1
ATOM 697 O O . ARG A 1 85 ? -3.452 -5.416 5.480 1.00 93.56 85 ARG A O 1
ATOM 704 N N . VAL A 1 86 ? -4.507 -3.836 4.298 1.00 93.81 86 VAL A N 1
ATOM 705 C CA . VAL A 1 86 ? -3.848 -4.173 3.024 1.00 93.81 86 VAL A CA 1
ATOM 706 C C . VAL A 1 86 ? -2.353 -3.856 3.092 1.00 93.81 86 VAL A C 1
ATOM 708 O O . VAL A 1 86 ? -1.539 -4.720 2.758 1.00 93.81 86 VAL A O 1
ATOM 711 N N . SER A 1 87 ? -1.974 -2.659 3.547 1.00 93.12 87 SER A N 1
ATOM 712 C CA . SER A 1 87 ? -0.577 -2.207 3.577 1.00 93.12 87 SER A CA 1
ATOM 713 C C . SER A 1 87 ? 0.296 -2.997 4.556 1.00 93.12 87 SER A C 1
ATOM 715 O O . SER A 1 87 ? 1.494 -3.120 4.313 1.00 93.12 87 SER A O 1
ATOM 717 N N . HIS A 1 88 ? -0.300 -3.598 5.591 1.00 92.38 88 HIS A N 1
ATOM 718 C CA . HIS A 1 88 ? 0.389 -4.450 6.569 1.00 92.38 88 HIS A CA 1
ATOM 719 C C . HIS A 1 88 ? 0.212 -5.957 6.313 1.00 92.38 88 HIS A C 1
ATOM 721 O O . HIS A 1 88 ? 0.679 -6.771 7.106 1.00 92.38 88 HIS A O 1
ATOM 727 N N . SER A 1 89 ? -0.433 -6.357 5.210 1.00 92.19 89 SER A N 1
ATOM 728 C CA . SER A 1 89 ? -0.671 -7.779 4.912 1.00 92.19 89 SER A CA 1
ATOM 729 C C . SER A 1 89 ? 0.557 -8.515 4.366 1.00 92.19 89 SER A C 1
ATOM 731 O O . SER A 1 89 ? 0.691 -9.724 4.555 1.00 92.19 89 SER A O 1
ATOM 733 N N . MET A 1 90 ? 1.444 -7.812 3.655 1.00 91.88 90 MET A N 1
ATOM 734 C CA . MET A 1 90 ? 2.616 -8.388 2.991 1.00 91.88 90 MET A CA 1
ATOM 735 C C . MET A 1 90 ? 3.772 -7.383 2.934 1.00 91.88 90 MET A C 1
ATOM 737 O O . MET A 1 90 ? 3.579 -6.178 3.078 1.00 91.88 90 MET A O 1
ATOM 741 N N . GLY A 1 91 ? 4.985 -7.890 2.698 1.00 91.94 91 GLY A N 1
ATOM 742 C CA . GLY A 1 91 ? 6.183 -7.068 2.551 1.00 91.94 91 GLY A CA 1
ATOM 743 C C . GLY A 1 91 ? 6.382 -6.513 1.136 1.00 91.94 91 GLY A C 1
ATOM 744 O O . GLY A 1 91 ? 5.460 -6.415 0.327 1.00 91.94 91 GLY A O 1
ATOM 745 N N . LYS A 1 92 ? 7.635 -6.161 0.827 1.00 93.75 92 LYS A N 1
ATOM 746 C CA . LYS A 1 92 ? 8.067 -5.595 -0.467 1.00 93.75 92 LYS A CA 1
ATOM 747 C C . LYS A 1 92 ? 8.955 -6.539 -1.279 1.00 93.75 92 LYS A C 1
ATOM 749 O O . LYS A 1 92 ? 9.721 -6.098 -2.132 1.00 93.75 92 LYS A O 1
ATOM 754 N N . SER A 1 93 ? 8.872 -7.844 -1.016 1.00 95.44 93 SER A N 1
ATOM 755 C CA . SER A 1 93 ? 9.556 -8.841 -1.843 1.00 95.44 93 SER A CA 1
ATOM 756 C C . SER A 1 93 ? 8.943 -8.882 -3.249 1.00 95.44 93 SER A C 1
ATOM 758 O O . SER A 1 93 ? 7.771 -8.548 -3.428 1.00 95.44 93 SER A O 1
ATOM 760 N N . TYR A 1 94 ? 9.699 -9.345 -4.252 1.00 95.19 94 TYR A N 1
ATOM 761 C CA . TYR A 1 94 ? 9.189 -9.493 -5.624 1.00 95.19 94 TYR A CA 1
ATOM 762 C C . TYR A 1 94 ? 7.859 -10.265 -5.675 1.00 95.19 94 TYR A C 1
ATOM 764 O O . TYR A 1 94 ? 6.905 -9.833 -6.320 1.00 95.19 94 TYR A O 1
ATOM 772 N N . ARG A 1 95 ? 7.773 -11.377 -4.931 1.00 94.94 95 ARG A N 1
ATOM 773 C CA . ARG A 1 95 ? 6.565 -12.206 -4.839 1.00 94.94 95 ARG A CA 1
ATOM 774 C C . ARG A 1 95 ? 5.373 -11.426 -4.286 1.00 94.94 95 ARG A C 1
ATOM 776 O O . ARG A 1 95 ? 4.267 -11.566 -4.801 1.00 94.94 95 ARG A O 1
ATOM 783 N N . ASP A 1 96 ? 5.586 -10.639 -3.239 1.00 94.62 96 ASP A N 1
ATOM 784 C CA . ASP A 1 96 ? 4.510 -9.911 -2.564 1.00 94.62 96 ASP A CA 1
ATOM 785 C C . ASP A 1 96 ? 4.005 -8.747 -3.427 1.00 94.62 96 ASP A C 1
ATOM 787 O O . ASP A 1 96 ? 2.798 -8.575 -3.596 1.00 94.62 96 ASP A O 1
ATOM 791 N N . LEU A 1 97 ? 4.915 -8.014 -4.076 1.00 94.69 97 LEU A N 1
ATOM 792 C CA . LEU A 1 97 ? 4.552 -6.957 -5.024 1.00 94.69 97 LEU A CA 1
ATOM 793 C C . LEU A 1 97 ? 3.785 -7.512 -6.230 1.00 94.69 97 LEU A C 1
ATOM 795 O O . LEU A 1 97 ? 2.798 -6.919 -6.666 1.00 94.69 97 LEU A O 1
ATOM 799 N N . LEU A 1 98 ? 4.193 -8.675 -6.747 1.00 94.56 98 LEU A N 1
ATOM 800 C CA . LEU A 1 98 ? 3.479 -9.338 -7.836 1.00 94.56 98 LEU A CA 1
ATOM 801 C C . LEU A 1 98 ? 2.064 -9.752 -7.406 1.00 94.56 98 LEU A C 1
ATOM 803 O O . LEU A 1 98 ? 1.112 -9.554 -8.157 1.00 94.56 98 LEU A O 1
ATOM 807 N N . ARG A 1 99 ? 1.904 -10.263 -6.181 1.00 94.56 99 ARG A N 1
ATOM 808 C CA . ARG A 1 99 ? 0.592 -10.600 -5.608 1.00 94.56 99 ARG A CA 1
ATOM 809 C C . ARG A 1 99 ? -0.312 -9.382 -5.467 1.00 94.56 99 ARG A C 1
ATOM 811 O O . ARG A 1 99 ? -1.463 -9.457 -5.891 1.00 94.56 99 ARG A O 1
ATOM 818 N N . PHE A 1 100 ? 0.201 -8.258 -4.962 1.00 95.00 100 PHE A N 1
ATOM 819 C CA . PHE A 1 100 ? -0.557 -7.005 -4.931 1.00 95.00 100 PHE A CA 1
ATOM 820 C C . PHE A 1 100 ? -0.990 -6.573 -6.335 1.00 95.00 100 PHE A C 1
ATOM 822 O O . PHE A 1 100 ? -2.169 -6.301 -6.554 1.00 95.00 100 PHE A O 1
ATOM 829 N N . ARG A 1 101 ? -0.078 -6.600 -7.316 1.00 94.94 101 ARG A N 1
ATOM 830 C CA . ARG A 1 101 ? -0.404 -6.278 -8.717 1.00 94.94 101 ARG A CA 1
ATOM 831 C C . ARG A 1 101 ? -1.430 -7.230 -9.336 1.00 94.94 101 ARG A C 1
ATOM 833 O O . ARG A 1 101 ? -2.209 -6.804 -10.179 1.00 94.94 101 ARG A O 1
ATOM 840 N N . MET A 1 102 ? -1.493 -8.479 -8.886 1.00 95.12 102 MET A N 1
ATOM 841 C CA . MET A 1 102 ? -2.505 -9.460 -9.297 1.00 95.12 102 MET A CA 1
ATOM 842 C C . MET A 1 102 ? -3.798 -9.415 -8.464 1.00 95.12 102 MET A C 1
ATOM 844 O O . MET A 1 102 ? -4.658 -10.267 -8.669 1.00 95.12 102 MET A O 1
ATOM 848 N N . ARG A 1 103 ? -3.941 -8.471 -7.519 1.00 95.62 103 ARG A N 1
ATOM 849 C CA . ARG A 1 103 ? -5.073 -8.376 -6.574 1.00 95.62 103 ARG A CA 1
ATOM 850 C C . ARG A 1 103 ? -5.243 -9.630 -5.696 1.00 95.62 103 ARG A C 1
ATOM 852 O O . ARG A 1 103 ? -6.338 -9.961 -5.254 1.00 95.62 103 ARG A O 1
ATOM 859 N N . ARG A 1 104 ? -4.149 -10.348 -5.416 1.00 93.69 104 ARG A N 1
ATOM 860 C CA . ARG A 1 104 ? -4.151 -11.588 -4.623 1.00 93.69 104 ARG A CA 1
ATOM 861 C C . ARG A 1 104 ? -3.660 -11.338 -3.204 1.00 93.69 104 ARG A C 1
ATOM 863 O O . ARG A 1 104 ? -2.471 -11.467 -2.921 1.00 93.69 104 ARG A O 1
ATOM 870 N N . VAL A 1 105 ? -4.590 -11.016 -2.307 1.00 90.38 105 VAL A N 1
ATOM 871 C CA . VAL A 1 105 ? -4.328 -10.864 -0.867 1.00 90.38 105 VAL A CA 1
ATOM 872 C C . VAL A 1 105 ? -5.109 -11.938 -0.107 1.00 90.38 105 VAL A C 1
ATOM 874 O O . VAL A 1 105 ? -6.203 -11.713 0.388 1.00 90.38 105 VAL A O 1
ATOM 877 N N . GLU A 1 106 ? -4.560 -13.152 -0.073 1.00 75.31 106 GLU A N 1
ATOM 878 C CA . GLU A 1 106 ? -5.269 -14.353 0.411 1.00 75.31 106 GLU A CA 1
ATOM 879 C C . GLU A 1 106 ? -5.268 -14.498 1.942 1.00 75.31 106 GLU A C 1
ATOM 881 O O . GLU A 1 106 ? -6.072 -15.243 2.499 1.00 75.31 106 GLU A O 1
ATOM 886 N N . ARG A 1 107 ? -4.341 -13.823 2.634 1.00 68.12 107 ARG A N 1
ATOM 887 C CA . ARG A 1 107 ? -4.169 -13.902 4.094 1.00 68.12 107 ARG A CA 1
ATOM 888 C C . ARG A 1 107 ? -3.849 -12.527 4.686 1.00 68.12 107 ARG A C 1
ATOM 890 O O . ARG A 1 107 ? -2.712 -12.314 5.104 1.00 68.12 107 ARG A O 1
ATOM 897 N N . PRO A 1 108 ? -4.793 -11.574 4.684 1.00 61.44 108 PRO A N 1
ATOM 898 C CA . PRO A 1 108 ? -4.612 -10.379 5.496 1.00 61.44 108 PRO A CA 1
ATOM 899 C C . PRO A 1 108 ? -4.498 -10.790 6.959 1.00 61.44 108 PRO A C 1
ATOM 901 O O . PRO A 1 108 ? -5.293 -11.608 7.431 1.00 61.44 108 PRO A O 1
ATOM 904 N N . VAL A 1 109 ? -3.475 -10.264 7.629 1.00 54.22 109 VAL A N 1
ATOM 905 C CA . VAL A 1 109 ? -3.266 -10.454 9.067 1.00 54.22 109 VAL A CA 1
ATOM 906 C C . VAL A 1 109 ? -4.413 -9.807 9.841 1.00 54.22 109 VAL A C 1
ATOM 908 O O . VAL A 1 109 ? -4.893 -8.736 9.395 1.00 54.22 109 VAL A O 1
#

Foldseek 3Di:
DDPDDPQFAQLLAHHTPPDDDDPPVPVVPLVVCCVPVVDDPPDDDQDRDDLVLADDDQDPDDPVVQVVCCVVPPVVRDDRDSRVQSSPQDDHDPVSSVCNSVSNRPDRD

Radius of gyration: 18.43 Å; chains: 1; bounding box: 36×26×52 Å